Protein AF-A0A815KBQ5-F1 (afdb_monomer_lite)

Radius of gyration: 14.01 Å; chains: 1; bounding box: 36×24×40 Å

Foldseek 3Di:
DDWDDDPDLAIEAECEPLDQDPCCLVPVDAFDADPVRDGPDPDRVVSNVVSVVLSVCCVVVQQRYAYDHPNDPCRLVRHRPVVNVVVVVD

Sequence (90 aa):
MAVVRLKDDLMIILGGDCCHSKRILVGKEQIAIFEDGTSGHEDIEEAKKTIRRTREWIDQSNGTVGIILAHDGEWKEALPSKIAELIQVA

Secondary structure (DSSP, 8-state):
-EEEE-STT-EEEEEETT---HHHHTTSS-----TTS--SSS-HHHHHHHHHHHHHHHHHTTTSEEEEETT-TTHHHHS-HHHHHHHTT-

pLDDT: mean 88.34, std 8.24, range [43.91, 96.44]

Structure (mmCIF, N/CA/C/O backbone):
data_AF-A0A815KBQ5-F1
#
_entry.id   AF-A0A815KBQ5-F1
#
loop_
_atom_site.group_PDB
_atom_site.id
_atom_site.type_symbol
_atom_site.label_atom_id
_atom_site.label_alt_id
_atom_site.label_comp_id
_atom_site.label_asym_id
_atom_site.label_entity_id
_atom_site.label_seq_id
_atom_site.pdbx_PDB_ins_code
_atom_site.Cartn_x
_atom_site.Cartn_y
_atom_site.Cartn_z
_atom_site.occupancy
_atom_site.B_iso_or_equiv
_atom_site.auth_seq_id
_atom_site.auth_comp_id
_atom_site.auth_asym_id
_atom_site.auth_atom_id
_atom_site.pdbx_PDB_model_num
ATOM 1 N N . MET A 1 1 ? -2.581 -7.631 -5.703 1.00 85.12 1 MET A N 1
ATOM 2 C CA . MET A 1 1 ? -2.845 -6.928 -4.430 1.00 85.12 1 MET A CA 1
ATOM 3 C C . MET A 1 1 ? -4.297 -7.159 -4.045 1.00 85.12 1 MET A C 1
ATOM 5 O O . MET A 1 1 ? -5.139 -7.182 -4.936 1.00 85.12 1 MET A O 1
ATOM 9 N N . ALA A 1 2 ? -4.579 -7.368 -2.762 1.00 91.00 2 ALA A N 1
ATOM 10 C CA . ALA A 1 2 ? -5.934 -7.575 -2.244 1.00 91.00 2 ALA A CA 1
ATOM 11 C C . ALA A 1 2 ? -6.176 -6.689 -1.017 1.00 91.00 2 ALA A C 1
ATOM 13 O O . ALA A 1 2 ? -5.222 -6.237 -0.388 1.00 91.00 2 ALA A O 1
ATOM 14 N N . VAL A 1 3 ? -7.441 -6.449 -0.675 1.00 93.88 3 VAL A N 1
ATOM 15 C CA . VAL A 1 3 ? -7.829 -5.700 0.527 1.00 93.88 3 VAL A CA 1
ATOM 16 C C . VAL A 1 3 ? -8.687 -6.599 1.396 1.00 93.88 3 VAL A C 1
ATOM 18 O O . VAL A 1 3 ? -9.659 -7.186 0.922 1.00 93.88 3 VAL A O 1
ATOM 21 N N . VAL A 1 4 ? -8.327 -6.693 2.669 1.00 94.75 4 VAL A N 1
ATOM 22 C CA . VAL A 1 4 ? -9.082 -7.419 3.684 1.00 94.75 4 VAL A CA 1
ATOM 23 C C . VAL A 1 4 ? -9.664 -6.402 4.647 1.00 94.75 4 VAL A C 1
ATOM 25 O O . VAL A 1 4 ? -8.930 -5.637 5.272 1.00 94.75 4 VAL A O 1
ATOM 28 N N . ARG A 1 5 ? -10.990 -6.397 4.781 1.00 94.56 5 ARG A N 1
ATOM 29 C CA . ARG A 1 5 ? -11.650 -5.668 5.862 1.00 94.56 5 ARG A CA 1
ATOM 30 C C . ARG A 1 5 ? -11.549 -6.493 7.140 1.00 94.56 5 ARG A C 1
ATOM 32 O O . ARG A 1 5 ? -11.885 -7.675 7.131 1.00 94.56 5 ARG A O 1
ATOM 39 N N . LEU A 1 6 ? -11.093 -5.856 8.211 1.00 90.94 6 LEU A N 1
ATOM 40 C CA . LEU A 1 6 ? -11.078 -6.416 9.555 1.00 90.94 6 LEU A CA 1
ATOM 41 C C . LEU A 1 6 ? -12.414 -6.091 10.244 1.00 90.94 6 LEU A C 1
ATOM 43 O O . LEU A 1 6 ? -13.473 -6.534 9.802 1.00 90.94 6 LEU A O 1
ATOM 47 N N . LYS A 1 7 ? -12.363 -5.294 11.314 1.00 89.56 7 LYS A N 1
ATOM 48 C CA . LYS A 1 7 ? -13.505 -4.799 12.076 1.00 89.56 7 LYS A CA 1
ATOM 49 C C . LYS A 1 7 ? -13.758 -3.328 11.742 1.00 89.56 7 LYS A C 1
ATOM 51 O O . LYS A 1 7 ? -12.806 -2.573 11.561 1.00 89.56 7 LYS A O 1
ATOM 56 N N . ASP A 1 8 ? -15.028 -2.932 11.725 1.00 89.12 8 ASP A N 1
ATOM 57 C CA . ASP A 1 8 ? -15.454 -1.559 11.439 1.00 89.12 8 ASP A CA 1
ATOM 58 C C . ASP A 1 8 ? -14.863 -1.083 10.092 1.00 89.12 8 ASP A C 1
ATOM 60 O O . ASP A 1 8 ? -14.950 -1.807 9.095 1.00 89.12 8 ASP A O 1
ATOM 64 N N . ASP A 1 9 ? -14.229 0.092 10.070 1.00 91.75 9 ASP A N 1
ATOM 65 C CA . ASP A 1 9 ? -13.569 0.663 8.887 1.00 91.75 9 ASP A CA 1
ATOM 66 C C . ASP A 1 9 ? -12.077 0.290 8.778 1.00 91.75 9 ASP A C 1
ATOM 68 O O . ASP A 1 9 ? -11.347 0.855 7.963 1.00 91.75 9 ASP A O 1
ATOM 72 N N . LEU A 1 10 ? -11.592 -0.652 9.598 1.00 95.62 10 LEU A N 1
ATOM 73 C CA . LEU A 1 10 ? -10.187 -1.056 9.587 1.00 95.62 10 LEU A CA 1
ATOM 74 C C . LEU A 1 10 ? -9.906 -2.047 8.457 1.00 95.62 10 LEU A C 1
ATOM 76 O O . LEU A 1 10 ? -10.586 -3.067 8.309 1.00 95.62 10 LEU A O 1
ATOM 80 N N . MET A 1 11 ? -8.872 -1.767 7.668 1.00 96.44 11 MET A N 1
ATOM 81 C CA . MET A 1 11 ? -8.512 -2.553 6.490 1.00 96.44 11 MET A CA 1
ATOM 82 C C . MET A 1 11 ? -7.015 -2.853 6.439 1.00 96.44 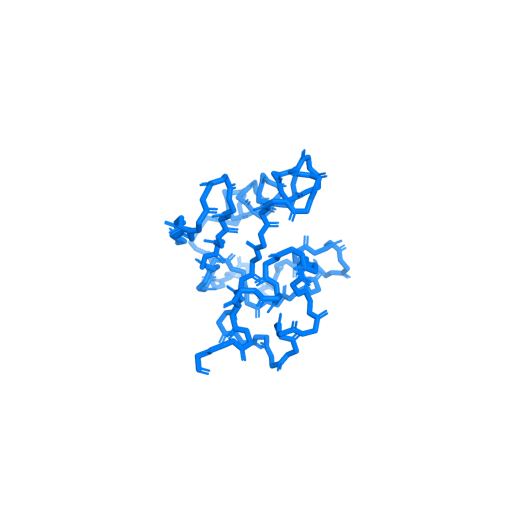11 MET A C 1
ATOM 84 O O . MET A 1 11 ? -6.183 -2.035 6.828 1.00 96.44 11 MET A O 1
ATOM 88 N N . ILE A 1 12 ? -6.669 -4.018 5.895 1.00 95.00 12 ILE A N 1
ATOM 89 C CA . ILE A 1 12 ? -5.298 -4.386 5.542 1.00 95.00 12 ILE A CA 1
ATOM 90 C C . ILE A 1 12 ? -5.207 -4.569 4.034 1.00 95.00 12 ILE A C 1
ATOM 92 O O . ILE A 1 12 ? -5.965 -5.331 3.434 1.00 95.00 12 ILE A O 1
ATOM 96 N N . ILE A 1 13 ? -4.221 -3.919 3.431 1.00 94.25 13 ILE A N 1
ATOM 97 C CA . ILE A 1 13 ? -3.779 -4.191 2.071 1.00 94.25 13 ILE A CA 1
ATOM 98 C C . ILE A 1 13 ? -2.775 -5.347 2.119 1.00 94.25 13 ILE A C 1
ATOM 100 O O . ILE A 1 13 ? -1.755 -5.277 2.803 1.00 94.25 13 ILE A O 1
ATOM 104 N N . LEU A 1 14 ? -3.045 -6.411 1.371 1.00 92.44 14 LEU A N 1
ATOM 105 C CA . LEU A 1 14 ? -2.101 -7.497 1.129 1.00 92.44 14 LEU A CA 1
ATOM 106 C C . LEU A 1 14 ? -1.326 -7.171 -0.149 1.00 92.44 14 LEU A C 1
ATOM 108 O O . LEU A 1 14 ? -1.836 -7.354 -1.264 1.00 92.44 14 LEU A O 1
ATOM 112 N N . GLY A 1 15 ? -0.116 -6.632 0.025 1.00 87.88 15 GLY A N 1
ATOM 113 C CA . GLY A 1 15 ? 0.715 -6.101 -1.056 1.00 87.88 15 GLY A CA 1
ATOM 114 C C . GLY A 1 15 ? 1.136 -7.167 -2.068 1.00 87.88 15 GLY A C 1
ATOM 115 O O . GLY A 1 15 ? 1.091 -6.916 -3.274 1.00 87.88 15 GLY A O 1
ATOM 116 N N . GLY A 1 16 ? 1.466 -8.374 -1.597 1.00 84.25 16 GLY A N 1
ATOM 117 C CA . GLY A 1 16 ? 2.043 -9.422 -2.447 1.00 84.25 16 GLY A CA 1
ATOM 118 C C . GLY A 1 16 ? 3.284 -8.917 -3.196 1.00 84.25 16 GLY A C 1
ATOM 119 O O . GLY A 1 16 ? 3.969 -8.008 -2.726 1.00 84.25 16 GLY A O 1
ATOM 120 N N . ASP A 1 17 ? 3.499 -9.429 -4.406 1.00 81.25 17 ASP A N 1
ATOM 121 C CA . ASP A 1 17 ? 4.635 -9.053 -5.267 1.00 81.25 17 ASP A CA 1
ATOM 122 C C . ASP A 1 17 ? 4.474 -7.676 -5.934 1.00 81.25 17 ASP A C 1
ATOM 124 O O . ASP A 1 17 ? 5.368 -7.159 -6.598 1.00 81.25 17 ASP A O 1
ATOM 128 N N . CYS A 1 18 ? 3.328 -7.018 -5.732 1.00 73.50 18 CYS A N 1
ATOM 129 C CA . CYS A 1 18 ? 3.106 -5.669 -6.247 1.00 73.50 18 CYS A CA 1
ATOM 130 C C . CYS A 1 18 ? 4.020 -4.636 -5.562 1.00 73.50 18 CYS A C 1
ATOM 132 O O . CYS A 1 18 ? 4.319 -3.594 -6.144 1.00 73.50 18 CYS A O 1
ATOM 134 N N . CYS A 1 19 ? 4.488 -4.924 -4.343 1.00 75.31 19 CYS A N 1
ATOM 135 C CA . CYS A 1 19 ? 5.498 -4.129 -3.658 1.00 75.31 19 CYS A CA 1
ATOM 136 C C . CYS A 1 19 ? 6.337 -5.032 -2.740 1.00 75.31 19 CYS A C 1
ATOM 138 O O . CYS A 1 19 ? 5.908 -5.399 -1.650 1.00 75.31 19 CYS A O 1
ATOM 140 N N . HIS A 1 20 ? 7.544 -5.395 -3.178 1.00 73.81 20 HIS A N 1
ATOM 141 C CA . HIS A 1 20 ? 8.395 -6.347 -2.452 1.00 73.81 20 HIS A CA 1
ATOM 142 C C . HIS A 1 20 ? 9.015 -5.790 -1.161 1.00 73.81 20 HIS A C 1
ATOM 144 O O . HIS A 1 20 ? 9.428 -6.563 -0.304 1.00 73.81 20 HIS A O 1
ATOM 150 N N . SER A 1 21 ? 9.114 -4.464 -1.014 1.00 80.12 21 SER A N 1
ATOM 151 C CA . SER A 1 21 ? 9.822 -3.832 0.104 1.00 80.12 21 SER A CA 1
ATOM 152 C C . SER A 1 21 ? 9.160 -2.533 0.540 1.00 80.12 21 SER A C 1
ATOM 154 O O . SER A 1 21 ? 8.795 -1.684 -0.278 1.00 80.12 21 SER A O 1
ATOM 156 N N . LYS A 1 22 ? 9.114 -2.326 1.859 1.00 83.75 22 LYS A N 1
ATOM 157 C CA . LYS A 1 22 ? 8.637 -1.090 2.487 1.00 83.75 22 LYS A CA 1
ATOM 158 C C . LYS A 1 22 ? 9.405 0.136 1.998 1.00 83.75 22 LYS A C 1
ATOM 160 O O . LYS A 1 22 ? 8.830 1.214 1.895 1.00 83.75 22 LYS A O 1
ATOM 165 N N . ARG A 1 23 ? 10.689 -0.015 1.650 1.00 85.88 23 ARG A N 1
ATOM 166 C CA . ARG A 1 23 ? 11.547 1.074 1.148 1.00 85.88 23 ARG A CA 1
ATOM 167 C C . ARG A 1 23 ? 11.051 1.622 -0.191 1.00 85.88 23 ARG A C 1
ATOM 169 O O . ARG A 1 23 ? 11.062 2.837 -0.374 1.00 85.88 23 ARG A O 1
ATOM 176 N N . ILE A 1 24 ? 10.552 0.754 -1.071 1.00 87.88 24 ILE A N 1
ATOM 177 C CA . ILE A 1 24 ? 9.923 1.153 -2.337 1.00 87.88 24 ILE A CA 1
ATOM 178 C C . ILE A 1 24 ? 8.585 1.845 -2.052 1.00 87.88 24 ILE A C 1
ATOM 180 O O . ILE A 1 24 ? 8.329 2.922 -2.586 1.00 87.88 24 ILE A O 1
ATOM 184 N N . LEU A 1 25 ? 7.764 1.284 -1.153 1.00 88.62 25 LEU A N 1
ATOM 185 C CA . LEU A 1 25 ? 6.471 1.867 -0.776 1.00 88.62 25 LEU A CA 1
ATOM 186 C C . LEU A 1 25 ? 6.603 3.309 -0.268 1.00 88.62 25 LEU A C 1
ATOM 188 O O . LEU A 1 25 ? 5.850 4.184 -0.687 1.00 88.62 25 LEU A O 1
ATOM 192 N N . VAL A 1 26 ? 7.576 3.575 0.609 1.00 86.19 26 VAL A N 1
ATOM 193 C CA . VAL A 1 26 ? 7.802 4.923 1.159 1.00 86.19 26 VAL A CA 1
ATOM 194 C C . VAL A 1 26 ? 8.614 5.834 0.229 1.00 86.19 26 VAL A C 1
ATOM 196 O O . VAL A 1 26 ? 8.883 6.981 0.579 1.00 86.19 26 VAL A O 1
ATOM 199 N 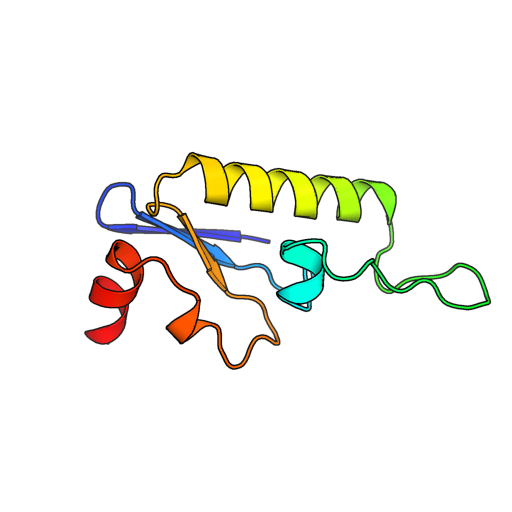N . GLY A 1 27 ? 9.007 5.351 -0.954 1.00 86.31 27 GLY A N 1
ATOM 200 C CA . GLY A 1 27 ? 9.777 6.110 -1.941 1.00 86.31 27 GLY A CA 1
ATOM 201 C C . GLY A 1 27 ? 11.253 6.323 -1.589 1.00 86.31 27 GLY A C 1
ATOM 202 O O . GLY A 1 27 ? 11.894 7.186 -2.183 1.00 86.31 27 GLY A O 1
ATOM 203 N N . LYS A 1 28 ? 11.805 5.558 -0.637 1.00 88.56 28 LYS A N 1
ATOM 204 C CA . LYS A 1 28 ? 13.250 5.548 -0.331 1.00 88.56 28 LYS A CA 1
ATOM 205 C C . LYS A 1 28 ? 14.061 4.825 -1.406 1.00 88.56 28 LYS A C 1
ATOM 207 O O . LYS A 1 28 ? 15.251 5.084 -1.542 1.00 88.56 28 LYS A O 1
ATOM 212 N N . GLU A 1 29 ? 13.422 3.928 -2.149 1.00 90.00 29 GLU A N 1
ATOM 213 C CA . GLU A 1 29 ? 14.001 3.196 -3.274 1.00 90.00 29 GLU A CA 1
ATOM 214 C C . GLU A 1 29 ? 13.056 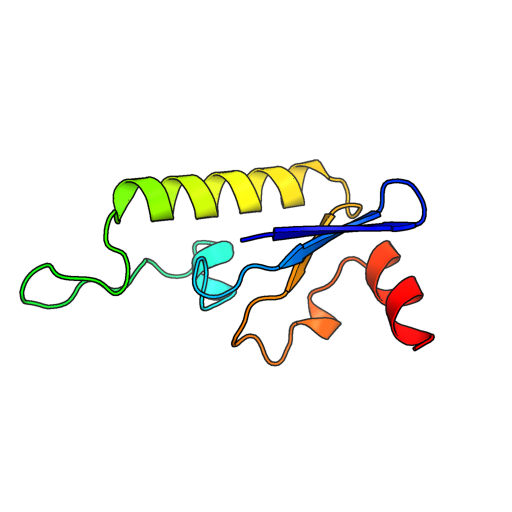3.209 -4.472 1.00 90.00 29 GLU A C 1
ATOM 216 O O . GLU A 1 29 ? 11.865 3.494 -4.344 1.00 90.00 29 GLU A O 1
ATOM 221 N N . GLN A 1 30 ? 13.610 2.906 -5.643 1.00 89.19 30 GLN A N 1
ATOM 222 C CA . GLN A 1 30 ? 12.870 2.774 -6.893 1.00 89.19 30 GLN A CA 1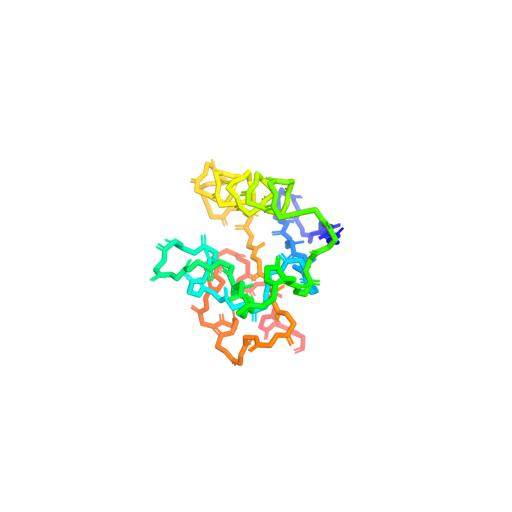
ATOM 223 C C . GLN A 1 30 ? 12.701 1.297 -7.259 1.00 89.19 30 GLN A C 1
ATOM 225 O O . GLN A 1 30 ? 13.395 0.428 -6.729 1.00 89.19 30 GLN A O 1
ATOM 230 N N . ILE A 1 31 ? 11.785 1.022 -8.188 1.00 89.56 31 ILE A N 1
ATOM 231 C CA . ILE A 1 31 ? 11.691 -0.291 -8.834 1.00 89.56 31 ILE A CA 1
ATOM 232 C C . ILE A 1 31 ? 13.019 -0.574 -9.545 1.00 89.56 31 ILE A C 1
ATOM 234 O O . ILE A 1 31 ? 13.533 0.288 -10.260 1.00 89.56 31 ILE A O 1
ATOM 238 N N . ALA A 1 32 ? 13.569 -1.769 -9.332 1.00 89.81 32 ALA A N 1
ATOM 239 C CA . ALA A 1 32 ? 14.792 -2.198 -9.993 1.00 89.81 32 ALA A CA 1
ATOM 240 C C . ALA A 1 32 ? 14.556 -2.361 -11.500 1.00 89.81 32 ALA A C 1
ATOM 242 O O . ALA A 1 32 ? 13.589 -3.002 -11.912 1.00 89.81 32 ALA A O 1
ATOM 243 N N . ILE A 1 33 ? 15.455 -1.793 -12.299 1.00 91.75 33 ILE A N 1
ATOM 244 C CA . ILE A 1 33 ? 15.508 -1.959 -13.751 1.00 91.75 33 ILE A CA 1
ATOM 245 C C . ILE A 1 33 ? 16.864 -2.591 -14.056 1.00 91.75 33 ILE A C 1
ATOM 247 O O . ILE A 1 33 ? 17.891 -2.086 -13.597 1.00 91.75 33 ILE A O 1
ATOM 251 N N . PHE A 1 34 ? 16.857 -3.715 -14.766 1.00 91.56 34 PHE A N 1
ATOM 252 C CA . PHE A 1 34 ? 18.071 -4.419 -15.166 1.00 91.56 34 PHE A CA 1
ATOM 253 C C . PHE A 1 34 ? 18.763 -3.694 -16.329 1.00 91.56 34 PHE A C 1
ATOM 255 O O . PHE A 1 34 ? 18.184 -2.818 -16.972 1.00 91.56 34 PHE A O 1
ATOM 262 N N . GLU A 1 35 ? 20.019 -4.046 -16.608 1.00 94.06 35 GLU A N 1
ATOM 263 C CA . GLU A 1 35 ? 20.813 -3.396 -17.665 1.00 94.06 35 GLU A CA 1
ATOM 264 C C . GLU A 1 35 ? 20.196 -3.551 -19.064 1.00 94.06 35 GLU A C 1
ATOM 266 O O . GLU A 1 35 ? 20.363 -2.680 -19.914 1.00 94.06 35 GLU A O 1
ATOM 271 N N . ASP A 1 36 ? 19.441 -4.628 -19.287 1.00 92.81 36 ASP A N 1
ATOM 272 C CA . ASP A 1 36 ? 18.689 -4.883 -20.519 1.00 92.81 36 ASP A CA 1
ATOM 273 C C . ASP A 1 36 ? 17.342 -4.134 -20.585 1.00 92.81 36 ASP A C 1
ATOM 275 O O . ASP A 1 36 ? 16.581 -4.294 -21.540 1.00 92.81 36 ASP A O 1
ATOM 279 N N . GLY A 1 37 ? 17.041 -3.304 -19.582 1.00 86.88 37 GLY A N 1
ATOM 280 C CA . GLY A 1 37 ? 15.807 -2.531 -19.477 1.00 86.88 37 GLY A CA 1
ATOM 281 C C . GLY A 1 37 ? 14.608 -3.318 -18.944 1.00 86.88 37 GLY A C 1
ATOM 282 O O . GLY A 1 37 ? 13.523 -2.747 -18.826 1.00 86.88 37 GLY A O 1
ATOM 283 N N . THR A 1 38 ? 14.771 -4.599 -18.606 1.00 90.81 38 THR A N 1
ATOM 284 C CA . THR A 1 38 ? 13.689 -5.407 -18.035 1.00 90.81 38 THR A CA 1
ATOM 285 C C . THR A 1 38 ? 13.489 -5.112 -16.547 1.00 90.81 38 THR A C 1
ATOM 287 O O . THR A 1 38 ? 14.312 -4.476 -15.884 1.00 90.81 38 THR A O 1
ATOM 290 N N . SER A 1 39 ? 12.363 -5.564 -15.994 1.00 90.38 39 SER A N 1
ATOM 291 C CA . SER A 1 39 ? 12.100 -5.508 -14.557 1.00 90.38 39 SER A CA 1
ATOM 292 C C . SER A 1 39 ? 11.255 -6.702 -14.117 1.00 90.38 39 SER A C 1
ATOM 294 O O . SER A 1 39 ? 10.676 -7.398 -14.948 1.00 90.38 39 SER A O 1
ATOM 296 N N . GLY A 1 40 ? 11.128 -6.910 -12.803 1.00 87.94 40 GLY A N 1
ATOM 297 C CA . GLY A 1 40 ? 10.162 -7.870 -12.250 1.00 87.94 40 GLY A CA 1
ATOM 298 C C . GLY A 1 40 ? 8.692 -7.481 -12.475 1.00 87.94 40 GLY A C 1
ATOM 299 O O . GLY A 1 40 ? 7.800 -8.266 -12.172 1.00 87.94 40 GLY A O 1
ATOM 300 N N . HIS A 1 41 ? 8.433 -6.279 -12.996 1.00 88.81 41 HIS A N 1
ATOM 301 C CA . HIS A 1 41 ? 7.117 -5.804 -13.406 1.00 88.81 41 HIS A CA 1
ATOM 302 C C . HIS A 1 41 ? 7.007 -5.779 -14.934 1.00 88.81 41 HIS A C 1
ATOM 304 O O . HIS A 1 41 ? 7.871 -5.235 -15.622 1.00 88.81 41 HIS A O 1
ATOM 310 N N . GLU A 1 42 ? 5.899 -6.310 -15.448 1.00 91.25 42 GLU A N 1
ATOM 311 C CA . GLU A 1 42 ? 5.552 -6.236 -16.872 1.00 91.25 42 GLU A CA 1
ATOM 312 C C . GLU A 1 42 ? 5.276 -4.787 -17.312 1.00 91.25 42 GLU A C 1
ATOM 314 O O . GLU A 1 42 ? 5.757 -4.351 -18.354 1.00 91.25 42 GLU A O 1
ATOM 319 N N . ASP A 1 43 ? 4.571 -4.016 -16.474 1.00 92.00 43 ASP A N 1
ATOM 320 C CA . ASP A 1 43 ? 4.329 -2.582 -16.665 1.00 92.00 43 ASP A CA 1
ATOM 321 C C . ASP A 1 43 ? 4.901 -1.780 -15.487 1.00 92.00 43 ASP A C 1
ATOM 323 O O . ASP A 1 43 ? 4.317 -1.689 -14.401 1.00 92.00 43 ASP A O 1
ATOM 327 N N . ILE A 1 44 ? 6.073 -1.183 -15.712 1.00 91.25 44 ILE A N 1
ATOM 328 C CA . ILE A 1 44 ? 6.794 -0.382 -14.714 1.00 91.25 44 ILE A CA 1
ATOM 329 C C . ILE A 1 44 ? 6.008 0.882 -14.337 1.00 91.25 44 ILE A C 1
ATOM 331 O O . ILE A 1 44 ? 6.011 1.294 -13.173 1.00 91.25 44 ILE A O 1
ATOM 335 N N . GLU A 1 45 ? 5.339 1.521 -15.295 1.00 91.81 45 GLU A N 1
ATOM 336 C CA . GLU A 1 45 ? 4.644 2.785 -15.055 1.00 91.81 45 GLU A CA 1
ATOM 337 C C . GLU A 1 45 ? 3.344 2.568 -14.280 1.00 91.81 45 GLU A C 1
ATOM 339 O O . GLU A 1 45 ? 3.033 3.336 -13.361 1.00 91.81 45 GLU A O 1
ATOM 344 N N . GLU A 1 46 ? 2.606 1.496 -14.571 1.00 93.00 46 GLU A N 1
ATOM 345 C CA . GLU A 1 46 ? 1.440 1.128 -13.767 1.00 93.00 46 GLU A CA 1
ATOM 346 C C . GLU A 1 46 ? 1.837 0.610 -12.378 1.00 93.00 46 GLU A C 1
ATOM 348 O O . GLU A 1 46 ? 1.167 0.940 -11.393 1.00 93.00 46 GLU A O 1
ATOM 353 N N . ALA A 1 47 ? 2.970 -0.090 -12.245 1.00 91.06 47 ALA A N 1
ATOM 354 C CA . ALA A 1 47 ? 3.509 -0.469 -10.939 1.00 91.06 47 ALA A CA 1
ATOM 355 C C . ALA A 1 47 ? 3.815 0.766 -10.071 1.00 91.06 47 ALA A C 1
ATOM 357 O O . ALA A 1 47 ? 3.348 0.860 -8.931 1.00 91.06 47 ALA A O 1
ATOM 358 N N . LYS A 1 48 ? 4.507 1.774 -10.627 1.00 90.94 48 LYS A N 1
ATOM 359 C CA . LYS A 1 48 ? 4.776 3.054 -9.942 1.00 90.94 48 LYS A CA 1
ATOM 360 C C . LYS A 1 48 ? 3.492 3.764 -9.513 1.00 90.94 48 LYS A C 1
ATOM 362 O O . LYS A 1 48 ? 3.402 4.251 -8.384 1.00 90.94 48 LYS A O 1
ATOM 367 N N . LYS A 1 49 ? 2.484 3.836 -10.392 1.00 92.94 49 LYS A N 1
ATOM 368 C CA . LYS A 1 49 ? 1.182 4.447 -10.063 1.00 92.94 49 LYS A CA 1
ATOM 369 C C . LYS A 1 49 ? 0.463 3.682 -8.960 1.00 92.94 49 LYS A C 1
ATOM 371 O O . LYS A 1 49 ? -0.108 4.316 -8.076 1.00 92.94 49 LYS A O 1
ATOM 376 N N . THR A 1 50 ? 0.501 2.353 -8.994 1.00 92.12 50 THR A N 1
ATOM 377 C CA . THR A 1 50 ? -0.128 1.505 -7.979 1.00 92.12 50 THR A CA 1
ATOM 378 C C . THR A 1 50 ? 0.510 1.727 -6.614 1.00 92.12 50 THR A C 1
ATOM 380 O O . THR A 1 50 ? -0.200 2.033 -5.661 1.00 92.12 50 THR A O 1
ATOM 383 N N . ILE A 1 51 ? 1.843 1.691 -6.529 1.00 91.88 51 ILE A N 1
ATOM 384 C CA . ILE A 1 51 ? 2.581 1.967 -5.287 1.00 91.88 51 ILE A CA 1
ATOM 385 C C . ILE A 1 51 ? 2.242 3.363 -4.749 1.00 91.88 51 ILE A C 1
ATOM 387 O O . ILE A 1 51 ? 1.960 3.518 -3.560 1.00 91.88 51 ILE A O 1
ATOM 391 N N . ARG A 1 52 ? 2.202 4.376 -5.628 1.00 92.25 52 ARG A N 1
ATOM 392 C CA . ARG A 1 52 ? 1.840 5.747 -5.247 1.00 92.25 52 ARG A CA 1
ATOM 393 C C . ARG A 1 52 ? 0.423 5.831 -4.672 1.00 92.25 52 ARG A C 1
ATOM 395 O O . ARG A 1 52 ? 0.265 6.367 -3.581 1.00 92.25 52 ARG A O 1
ATOM 402 N N . ARG A 1 53 ? -0.578 5.280 -5.370 1.00 93.38 53 ARG A N 1
ATOM 403 C CA . ARG A 1 53 ? -1.985 5.265 -4.922 1.00 93.38 53 ARG A CA 1
ATOM 404 C C . ARG A 1 53 ? -2.144 4.537 -3.587 1.00 93.38 53 ARG A C 1
ATOM 406 O O . ARG A 1 53 ? -2.868 5.007 -2.717 1.00 93.38 53 ARG A O 1
ATOM 413 N N . THR A 1 54 ? -1.450 3.414 -3.412 1.00 93.00 54 THR A N 1
ATOM 414 C CA . THR A 1 54 ? -1.453 2.650 -2.158 1.00 93.00 54 THR A CA 1
ATOM 415 C C . THR A 1 54 ? -0.911 3.479 -1.000 1.00 93.00 54 THR A C 1
ATOM 417 O O . THR A 1 54 ? -1.551 3.548 0.047 1.00 93.00 54 THR A O 1
ATOM 420 N N . ARG A 1 55 ? 0.231 4.152 -1.188 1.00 92.31 55 ARG A N 1
ATOM 421 C CA . ARG A 1 55 ? 0.793 5.056 -0.177 1.00 92.31 55 ARG A CA 1
ATOM 422 C C . ARG A 1 55 ? -0.171 6.197 0.154 1.00 92.31 55 ARG A C 1
ATOM 424 O O . ARG A 1 55 ? -0.454 6.424 1.321 1.00 92.31 55 ARG A O 1
ATOM 431 N N . GLU A 1 56 ? -0.713 6.863 -0.866 1.00 94.12 56 GLU A N 1
ATOM 432 C CA . GLU A 1 56 ? -1.679 7.958 -0.694 1.00 94.12 56 GLU A CA 1
ATOM 433 C C . GLU A 1 56 ? -2.911 7.515 0.107 1.00 94.12 56 GLU A C 1
ATOM 435 O O . GLU A 1 56 ? -3.358 8.239 0.994 1.00 94.12 56 GLU A O 1
ATOM 440 N N . TRP A 1 57 ? -3.436 6.314 -0.155 1.00 94.25 57 TRP A N 1
ATOM 441 C CA . TRP A 1 57 ? -4.575 5.778 0.587 1.00 94.25 57 TRP A CA 1
ATOM 442 C C . TRP A 1 57 ? -4.240 5.520 2.059 1.00 94.25 57 TRP A C 1
ATOM 444 O O . TRP A 1 57 ? -5.014 5.901 2.937 1.00 94.25 57 TRP A O 1
ATOM 454 N N . ILE A 1 58 ? -3.077 4.923 2.339 1.00 93.50 58 ILE A N 1
ATOM 455 C CA . ILE A 1 58 ? -2.606 4.694 3.711 1.00 93.50 58 ILE A CA 1
ATOM 456 C C . ILE A 1 58 ? -2.473 6.030 4.451 1.00 93.50 58 ILE A C 1
ATOM 458 O O . ILE A 1 58 ? -3.039 6.174 5.538 1.00 93.50 58 ILE A O 1
ATOM 462 N N . ASP A 1 59 ? -1.814 7.019 3.844 1.00 93.31 59 ASP A N 1
ATOM 463 C CA . ASP A 1 59 ? -1.581 8.338 4.443 1.00 93.31 59 ASP A CA 1
ATOM 464 C C . ASP A 1 59 ? -2.901 9.072 4.744 1.00 93.31 59 ASP A C 1
ATOM 466 O O . ASP A 1 59 ? -3.061 9.683 5.802 1.00 93.31 59 ASP A O 1
ATOM 470 N N . GLN A 1 60 ? -3.886 8.972 3.847 1.00 95.75 60 GLN A N 1
ATOM 471 C CA . GLN A 1 60 ? -5.202 9.608 4.002 1.00 95.75 60 GLN A CA 1
ATOM 472 C C . GLN A 1 60 ? -6.134 8.865 4.971 1.00 95.75 60 GLN A C 1
ATOM 474 O O . GLN A 1 60 ? -7.125 9.431 5.429 1.00 95.75 60 GLN A O 1
ATOM 479 N N . SER A 1 61 ? -5.830 7.610 5.314 1.00 94.94 61 SER A N 1
ATOM 480 C CA . SER A 1 61 ? -6.705 6.759 6.130 1.00 94.94 61 SER A CA 1
ATOM 481 C C . SER A 1 61 ? -6.746 7.121 7.618 1.00 94.94 61 SER A C 1
ATOM 483 O O . SER A 1 61 ? -7.554 6.565 8.365 1.00 94.94 61 SER A O 1
ATOM 485 N N . ASN A 1 62 ? -5.857 7.999 8.090 1.00 93.88 62 ASN A N 1
ATOM 486 C CA . ASN A 1 62 ? -5.722 8.337 9.510 1.00 93.88 62 ASN A CA 1
ATOM 487 C C . ASN A 1 62 ? -5.583 7.086 10.420 1.00 93.88 62 ASN A C 1
ATOM 489 O O . ASN A 1 62 ? -6.234 6.943 11.468 1.00 93.88 62 ASN A O 1
ATOM 493 N N . GLY A 1 63 ? -4.758 6.137 9.963 1.00 93.94 63 GLY A N 1
ATOM 494 C CA . GLY A 1 63 ? -4.438 4.895 10.668 1.00 93.94 63 GLY A CA 1
ATOM 495 C C . GLY A 1 63 ? -5.524 3.819 10.612 1.00 93.94 63 GLY A C 1
ATOM 496 O O . GLY A 1 63 ? -5.483 2.892 11.417 1.00 93.94 63 GLY A O 1
ATOM 497 N N . THR A 1 64 ? -6.504 3.941 9.710 1.00 95.88 64 THR A N 1
ATOM 498 C CA . THR A 1 64 ? -7.530 2.903 9.491 1.00 95.88 64 THR A CA 1
ATOM 499 C C . THR A 1 64 ? -7.140 1.890 8.417 1.00 95.88 64 THR A C 1
ATOM 501 O O . THR A 1 64 ? -7.699 0.797 8.381 1.00 95.88 64 THR A O 1
ATOM 504 N N . VAL A 1 65 ? -6.139 2.201 7.588 1.00 96.25 65 VAL A N 1
ATOM 505 C CA . VAL A 1 65 ? -5.597 1.292 6.574 1.00 96.25 65 VAL A CA 1
ATOM 506 C C . VAL A 1 65 ? -4.144 0.964 6.895 1.00 96.25 65 VAL A C 1
ATOM 508 O O . VAL A 1 65 ? -3.316 1.856 7.063 1.00 96.25 65 VAL A O 1
ATOM 511 N N . GLY A 1 66 ? -3.836 -0.328 6.968 1.00 94.19 66 GLY A N 1
ATOM 512 C CA . GLY A 1 66 ? -2.481 -0.866 7.076 1.00 94.19 66 GLY A CA 1
ATOM 513 C C . GLY A 1 66 ? -2.096 -1.655 5.827 1.00 94.19 66 GLY A C 1
ATOM 514 O O . GLY A 1 66 ? -2.935 -1.944 4.975 1.00 94.19 66 GLY A O 1
ATOM 515 N N . ILE A 1 67 ? -0.827 -2.039 5.720 1.00 93.12 67 ILE A N 1
ATOM 516 C CA . ILE A 1 67 ? -0.326 -2.872 4.624 1.00 93.12 67 ILE A CA 1
ATOM 517 C C . ILE A 1 67 ? 0.633 -3.934 5.151 1.00 93.12 67 ILE A C 1
ATOM 519 O O . ILE A 1 67 ? 1.427 -3.665 6.049 1.00 93.12 67 ILE A O 1
ATOM 523 N N . ILE A 1 68 ? 0.559 -5.129 4.569 1.00 91.88 68 ILE A N 1
ATOM 524 C CA . ILE A 1 68 ? 1.504 -6.224 4.786 1.00 91.88 68 ILE A CA 1
ATOM 525 C C . ILE A 1 68 ? 2.107 -6.593 3.430 1.00 91.88 68 ILE A C 1
ATOM 527 O O . ILE A 1 68 ? 1.377 -6.863 2.470 1.00 91.88 68 ILE A O 1
ATOM 5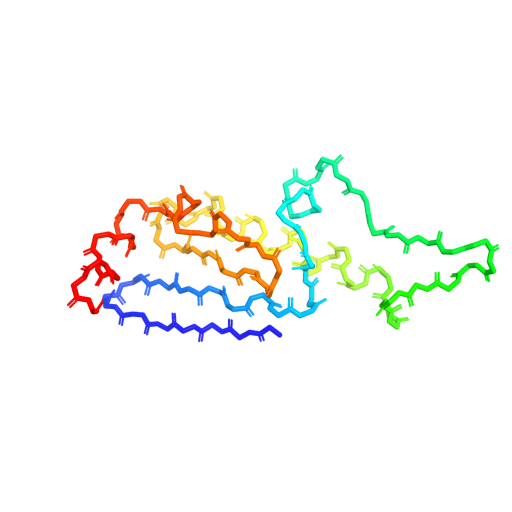31 N N . LEU A 1 69 ? 3.437 -6.582 3.340 1.00 89.19 69 LEU A N 1
ATOM 532 C CA . LEU A 1 69 ? 4.187 -6.918 2.127 1.00 89.19 69 LEU A CA 1
ATOM 533 C C . LEU A 1 69 ? 4.739 -8.345 2.219 1.00 89.19 69 LEU A C 1
ATOM 535 O O . LEU A 1 69 ? 5.036 -8.824 3.310 1.00 89.19 69 LEU A O 1
ATOM 539 N N . ALA A 1 70 ? 4.896 -9.018 1.074 1.00 82.56 70 ALA A N 1
ATOM 540 C CA . ALA A 1 70 ? 5.258 -10.441 1.022 1.00 82.56 70 ALA A CA 1
ATOM 541 C C . ALA A 1 70 ? 6.621 -10.770 1.662 1.00 82.56 70 ALA A C 1
ATOM 543 O O . ALA A 1 70 ? 6.810 -11.871 2.177 1.00 82.56 70 ALA A O 1
ATOM 544 N N . HIS A 1 71 ? 7.558 -9.819 1.656 1.00 79.38 71 HIS A N 1
ATOM 545 C CA . HIS A 1 71 ? 8.926 -10.003 2.149 1.00 79.38 71 HIS A CA 1
ATOM 546 C C . HIS A 1 71 ? 9.329 -8.972 3.215 1.00 79.38 71 HIS A C 1
ATOM 548 O O . HIS A 1 71 ? 10.515 -8.708 3.406 1.00 79.38 71 HIS A O 1
ATOM 554 N N . ASP A 1 72 ? 8.358 -8.382 3.918 1.00 81.62 72 ASP A N 1
ATOM 555 C CA . ASP A 1 72 ? 8.622 -7.460 5.028 1.00 81.62 72 ASP A CA 1
ATOM 556 C C . ASP A 1 72 ? 8.573 -8.212 6.363 1.00 81.62 72 ASP A C 1
ATOM 558 O O . ASP A 1 72 ? 7.498 -8.482 6.886 1.00 81.62 72 ASP A O 1
ATOM 562 N N . GLY A 1 73 ? 9.737 -8.577 6.908 1.00 81.50 73 GLY A N 1
ATOM 563 C CA . GLY A 1 73 ? 9.839 -9.262 8.203 1.00 81.50 73 GLY A CA 1
ATOM 564 C C . GLY A 1 73 ? 9.438 -8.398 9.405 1.00 81.50 73 GLY A C 1
ATOM 565 O O . GLY A 1 73 ? 9.147 -8.946 10.463 1.00 81.50 73 GLY A O 1
ATOM 566 N N . GLU A 1 74 ? 9.376 -7.075 9.227 1.00 83.25 74 GLU A N 1
ATOM 567 C CA . GLU A 1 74 ? 9.050 -6.077 10.257 1.00 83.25 74 GLU A CA 1
ATOM 568 C C . GLU A 1 74 ? 7.622 -5.525 10.074 1.00 83.25 74 GLU A C 1
ATOM 570 O O . GLU A 1 74 ? 7.284 -4.409 10.489 1.00 83.25 74 GLU A O 1
ATOM 575 N N . TRP A 1 75 ? 6.756 -6.281 9.386 1.00 85.00 75 TRP A N 1
ATOM 576 C CA . TRP A 1 75 ? 5.407 -5.822 9.057 1.00 85.00 75 TRP A CA 1
ATOM 577 C C . TRP A 1 75 ? 4.562 -5.554 10.305 1.00 85.00 75 TRP A C 1
ATOM 579 O O . TRP A 1 75 ? 3.722 -4.657 10.286 1.00 85.00 75 TRP A O 1
ATOM 589 N N . LYS A 1 76 ? 4.776 -6.304 11.395 1.00 84.56 76 LYS A N 1
ATOM 590 C CA . LYS A 1 76 ? 3.988 -6.166 12.629 1.00 84.56 76 LYS A CA 1
ATOM 591 C C . LYS A 1 76 ? 4.225 -4.811 13.283 1.00 84.56 76 LYS A C 1
ATOM 593 O O . LYS A 1 76 ? 3.275 -4.149 13.686 1.00 84.56 76 LYS A O 1
ATOM 598 N N . GLU A 1 77 ? 5.480 -4.386 13.337 1.00 85.56 77 GLU A N 1
ATOM 599 C CA . GLU A 1 77 ? 5.929 -3.110 13.889 1.00 85.56 77 GLU A CA 1
ATOM 600 C C . GLU A 1 77 ? 5.509 -1.927 13.004 1.00 85.56 77 GLU A C 1
ATOM 602 O O . GLU A 1 77 ? 5.437 -0.787 13.460 1.00 85.56 77 GLU A O 1
ATOM 607 N N . ALA A 1 78 ? 5.229 -2.191 11.725 1.00 84.25 78 ALA A N 1
ATOM 608 C CA . ALA A 1 78 ? 4.811 -1.197 10.747 1.00 84.25 78 ALA A CA 1
ATOM 609 C C . ALA A 1 78 ? 3.307 -0.883 10.767 1.00 84.25 78 ALA A C 1
ATOM 611 O O . ALA A 1 78 ? 2.892 0.091 10.133 1.00 84.25 78 ALA A O 1
ATOM 612 N N . LEU A 1 79 ? 2.489 -1.712 11.421 1.00 90.50 79 LEU A N 1
ATOM 613 C CA . LEU A 1 79 ? 1.041 -1.551 11.390 1.00 90.50 79 LEU A CA 1
ATOM 614 C C . LEU A 1 79 ? 0.574 -0.348 12.223 1.00 90.50 79 LEU A C 1
ATOM 616 O O . LEU A 1 79 ? 1.104 -0.098 13.307 1.00 90.50 79 LEU A O 1
ATOM 620 N N . PRO A 1 80 ? -0.476 0.368 11.776 1.00 91.75 80 PRO A N 1
ATOM 621 C CA . PRO A 1 80 ? -1.159 1.345 12.616 1.00 91.75 80 PRO A CA 1
ATOM 622 C C . PRO A 1 80 ? -1.617 0.715 13.935 1.00 91.75 80 PRO A C 1
ATOM 624 O O . PRO A 1 80 ? -2.138 -0.401 13.930 1.00 91.75 80 PRO A O 1
ATOM 627 N N . SER A 1 81 ? -1.495 1.440 15.052 1.00 90.88 81 SER A N 1
ATOM 628 C CA . SER A 1 81 ? -1.823 0.923 16.394 1.00 90.88 81 SER A CA 1
ATOM 629 C C . SER A 1 81 ? -3.229 0.321 16.477 1.00 90.88 81 SER A C 1
ATOM 631 O O . SER A 1 81 ? -3.387 -0.803 16.942 1.00 90.88 81 SER A O 1
ATOM 633 N N . LYS A 1 82 ? -4.224 1.009 15.900 1.00 90.81 82 LYS A N 1
ATOM 634 C CA . LYS A 1 82 ? -5.625 0.553 15.818 1.00 90.81 82 LYS A CA 1
ATOM 635 C C . LYS A 1 82 ? -5.776 -0.833 15.178 1.00 90.81 82 LYS A C 1
ATOM 637 O O . LYS A 1 82 ? -6.681 -1.581 15.527 1.00 90.81 82 LYS A O 1
ATOM 642 N N . ILE A 1 83 ? -4.920 -1.153 14.208 1.00 92.88 83 ILE A N 1
ATOM 643 C CA . ILE A 1 83 ? -4.912 -2.440 13.508 1.00 92.88 83 ILE A CA 1
ATOM 644 C C . ILE A 1 83 ? -4.079 -3.458 14.291 1.00 92.88 83 ILE A C 1
ATOM 646 O O . ILE A 1 83 ? -4.515 -4.592 14.470 1.00 92.88 83 ILE A O 1
ATOM 650 N N . ALA A 1 84 ? -2.901 -3.059 14.779 1.00 90.50 84 ALA A N 1
ATOM 651 C CA . ALA A 1 84 ? -2.008 -3.928 15.539 1.00 90.50 84 ALA A CA 1
ATOM 652 C C . ALA A 1 84 ? -2.695 -4.513 16.786 1.00 90.50 84 ALA A C 1
ATOM 654 O O . ALA A 1 84 ? -2.591 -5.713 17.032 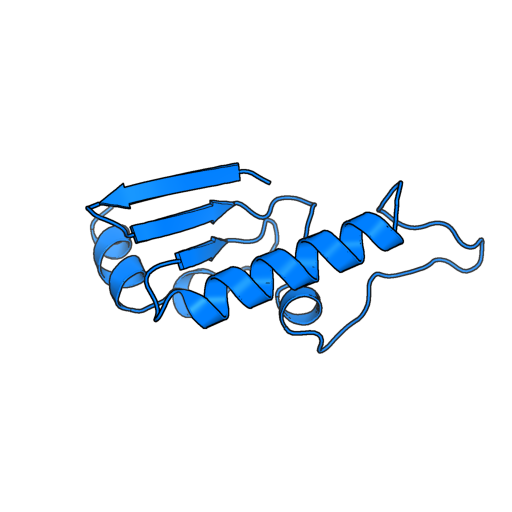1.00 90.50 84 ALA A O 1
ATOM 655 N N . GLU A 1 85 ? -3.468 -3.700 17.511 1.00 89.00 85 GLU A N 1
ATOM 656 C CA . GLU A 1 85 ? -4.248 -4.122 18.683 1.00 89.00 85 GLU A CA 1
ATOM 657 C C . GLU A 1 85 ? -5.257 -5.240 18.367 1.00 89.00 85 GLU A C 1
ATOM 659 O O . GLU A 1 85 ? -5.500 -6.102 19.209 1.00 89.00 85 GLU A O 1
ATOM 664 N N . LEU A 1 86 ? -5.817 -5.276 17.152 1.00 87.00 86 LEU A N 1
ATOM 665 C CA . LEU A 1 86 ? -6.761 -6.321 16.743 1.00 87.00 86 LEU A CA 1
ATOM 666 C C . LEU A 1 86 ? -6.075 -7.634 16.362 1.00 87.00 86 LEU A C 1
ATOM 668 O O . LEU A 1 86 ? -6.642 -8.702 16.578 1.00 87.00 86 LEU A O 1
ATOM 672 N N . ILE A 1 87 ? -4.876 -7.569 15.780 1.00 81.81 87 ILE A N 1
ATOM 673 C CA . ILE A 1 87 ? -4.167 -8.759 15.284 1.00 81.81 87 ILE A CA 1
ATOM 674 C C . ILE A 1 87 ? -3.390 -9.460 16.408 1.00 81.81 87 ILE A C 1
ATOM 676 O O . ILE A 1 87 ? -3.146 -10.658 16.319 1.00 81.81 87 ILE A O 1
ATOM 680 N N . GLN A 1 88 ? -3.036 -8.758 17.491 1.00 69.06 88 GLN A N 1
ATOM 681 C CA . GLN A 1 88 ? -2.324 -9.345 18.640 1.00 69.06 88 GLN A CA 1
ATOM 682 C C . GLN A 1 88 ? -3.144 -10.363 19.457 1.00 69.06 88 GLN A C 1
ATOM 684 O O . GLN A 1 88 ? -2.588 -11.015 20.336 1.00 69.06 88 GLN A O 1
ATOM 689 N N . VAL A 1 89 ? -4.442 -10.514 19.180 1.00 49.84 89 VAL A N 1
ATOM 690 C CA . VAL A 1 89 ? -5.346 -11.435 19.895 1.00 49.84 89 VAL A CA 1
ATOM 691 C C . VAL A 1 89 ? -5.484 -12.800 19.184 1.00 49.84 89 VAL A C 1
ATOM 693 O O . VAL A 1 89 ? -6.286 -13.626 19.612 1.00 49.84 89 VAL A O 1
ATOM 696 N N . ALA A 1 90 ? -4.721 -13.057 18.113 1.00 43.91 90 ALA A N 1
ATOM 697 C CA . ALA A 1 90 ? -4.769 -14.305 17.336 1.00 43.91 90 ALA A CA 1
ATOM 698 C C . ALA A 1 90 ? -3.530 -15.192 17.526 1.00 43.91 90 ALA A C 1
ATOM 700 O O . ALA A 1 90 ? -2.397 -14.656 17.480 1.00 43.91 90 ALA A O 1
#

Organism: NCBI:txid392033